Protein AF-A0A7X9A1L2-F1 (afdb_monomer)

Foldseek 3Di:
DPFDDAEDADAFDADPVRHTDVVVVVVVVVVCVVVVGRYYHALDVNNVVVPDDPVRRD

Structure (mmCIF, N/CA/C/O backbone):
data_AF-A0A7X9A1L2-F1
#
_entry.id   AF-A0A7X9A1L2-F1
#
loop_
_atom_site.group_PDB
_atom_site.id
_atom_site.type_symbol
_atom_site.label_atom_id
_atom_site.label_alt_id
_atom_site.label_comp_id
_atom_site.label_asym_id
_atom_site.label_entity_id
_atom_site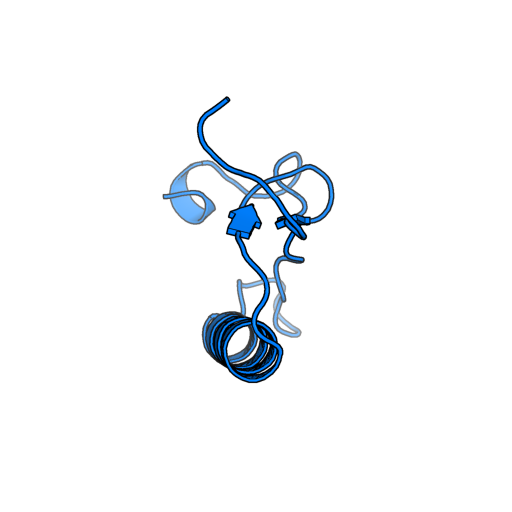.label_seq_id
_atom_site.pdbx_PDB_ins_code
_atom_site.Cartn_x
_atom_site.Cartn_y
_atom_site.Cartn_z
_atom_site.occupancy
_atom_site.B_iso_or_equiv
_atom_site.auth_seq_id
_atom_site.auth_comp_id
_atom_site.auth_asym_id
_atom_site.auth_atom_id
_atom_site.pdbx_PDB_model_num
ATOM 1 N N . MET A 1 1 ? -12.695 14.716 9.134 1.00 59.69 1 MET A N 1
ATOM 2 C CA . MET A 1 1 ? -11.542 13.792 9.084 1.00 59.69 1 MET A CA 1
ATOM 3 C C . MET A 1 1 ? -12.092 12.414 8.748 1.00 59.69 1 MET A C 1
ATOM 5 O O . MET 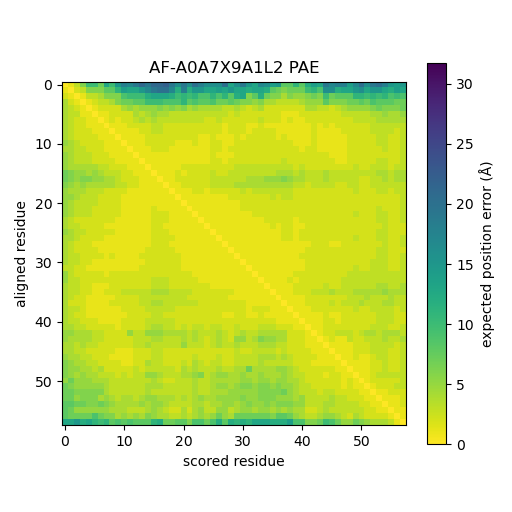A 1 1 ? -12.956 11.965 9.492 1.00 59.69 1 MET A O 1
ATOM 9 N N . LEU A 1 2 ? -11.710 11.848 7.596 1.00 76.25 2 LEU A N 1
ATOM 10 C CA . LEU A 1 2 ? -12.327 10.639 7.018 1.00 76.25 2 LEU A CA 1
ATOM 11 C C . LEU A 1 2 ? -11.860 9.339 7.693 1.00 76.25 2 LEU A C 1
ATOM 13 O O . LEU A 1 2 ? -12.673 8.445 7.885 1.00 76.25 2 LEU A O 1
ATOM 17 N N . PHE A 1 3 ? -10.601 9.280 8.137 1.00 85.62 3 PHE A N 1
ATOM 18 C CA . PHE A 1 3 ? -10.029 8.141 8.864 1.00 85.62 3 PHE A CA 1
ATOM 19 C C . PHE A 1 3 ? -9.454 8.592 10.215 1.00 85.62 3 PHE A C 1
ATOM 21 O O . PHE A 1 3 ? -9.047 9.748 10.372 1.00 85.62 3 PHE A O 1
ATOM 28 N N . LYS A 1 4 ? -9.468 7.696 11.206 1.00 89.62 4 LYS A N 1
ATOM 29 C CA . LYS A 1 4 ? -8.945 7.886 12.570 1.00 89.62 4 LYS A CA 1
ATOM 30 C C . LYS A 1 4 ? -8.288 6.589 13.025 1.00 89.62 4 LYS A C 1
ATOM 32 O O . LYS A 1 4 ? -8.796 5.532 12.684 1.00 89.62 4 LYS A O 1
ATOM 37 N N . GLY A 1 5 ? -7.232 6.692 13.826 1.00 93.25 5 GLY A N 1
ATOM 38 C CA . GLY A 1 5 ? -6.489 5.533 14.324 1.00 93.25 5 GLY A CA 1
ATOM 39 C C . GLY A 1 5 ? -5.127 5.385 13.647 1.00 93.25 5 GLY A C 1
ATOM 40 O O . GLY A 1 5 ? -4.512 6.38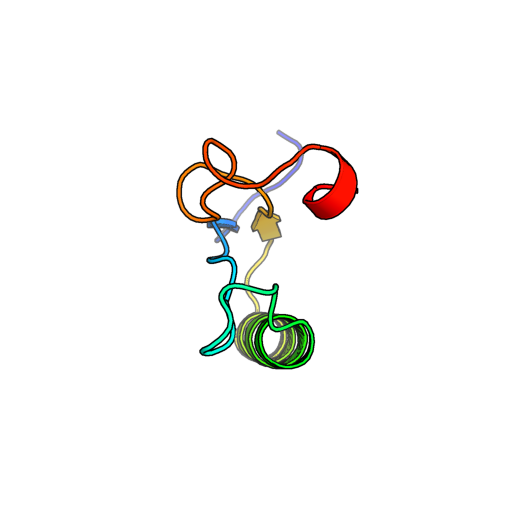7 13.276 1.00 93.25 5 GLY A O 1
ATOM 41 N N . SER A 1 6 ? -4.643 4.152 13.525 1.00 95.75 6 SER A N 1
ATOM 42 C CA . SER A 1 6 ? -3.376 3.808 12.881 1.00 95.75 6 SER A CA 1
ATOM 43 C C . SER A 1 6 ? -3.570 3.632 11.375 1.00 95.75 6 SER A C 1
ATOM 45 O O . SER A 1 6 ? -4.209 2.682 10.929 1.00 95.75 6 SER A O 1
ATOM 47 N N . GLY A 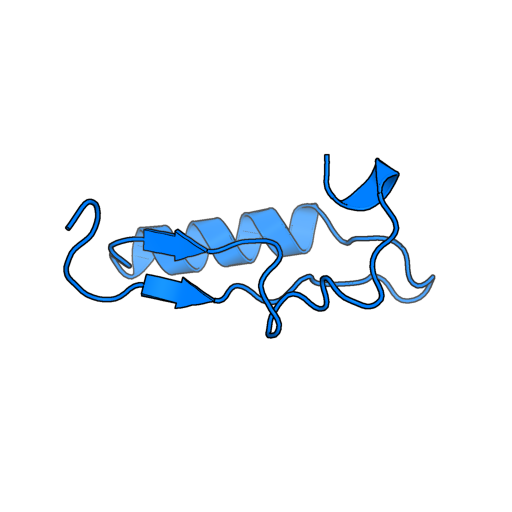1 7 ? -3.024 4.562 10.592 1.00 95.44 7 GLY A N 1
ATOM 48 C CA . GLY A 1 7 ? -2.942 4.450 9.138 1.00 95.44 7 GLY A CA 1
ATOM 49 C C . GLY A 1 7 ? -1.520 4.115 8.703 1.00 95.44 7 GLY A C 1
ATOM 50 O O . GLY A 1 7 ? -0.592 4.828 9.087 1.00 95.44 7 GLY A O 1
ATOM 51 N N . VAL A 1 8 ? -1.340 3.064 7.904 1.00 97.12 8 VAL A N 1
ATOM 52 C CA . VAL A 1 8 ? -0.033 2.702 7.339 1.00 97.12 8 VAL A CA 1
ATOM 53 C C . VAL A 1 8 ? 0.139 3.309 5.948 1.00 97.12 8 VAL A C 1
ATOM 55 O O . VAL A 1 8 ? -0.728 3.153 5.093 1.00 97.12 8 VAL A O 1
ATOM 58 N N . ALA A 1 9 ? 1.264 3.982 5.707 1.00 96.75 9 ALA A N 1
ATOM 59 C CA . ALA A 1 9 ? 1.730 4.252 4.350 1.00 96.75 9 ALA A CA 1
ATOM 60 C C . ALA A 1 9 ? 2.412 2.977 3.840 1.00 96.75 9 ALA A C 1
ATOM 62 O O . ALA A 1 9 ? 3.508 2.645 4.291 1.00 96.75 9 ALA A O 1
ATOM 63 N N . LEU A 1 10 ? 1.712 2.218 3.000 1.00 97.62 10 LEU A N 1
ATOM 64 C CA . LEU A 1 10 ? 2.155 0.896 2.574 1.00 97.62 10 LEU A CA 1
ATOM 65 C C . LEU A 1 10 ? 3.332 1.028 1.604 1.00 97.62 10 LEU A C 1
ATOM 67 O O . LEU A 1 10 ? 3.316 1.888 0.723 1.00 97.62 10 LEU A O 1
ATOM 71 N N . VAL A 1 11 ? 4.336 0.173 1.774 1.00 97.50 11 VAL A N 1
ATOM 72 C CA . VAL A 1 11 ? 5.407 0.013 0.785 1.00 97.50 11 VAL A CA 1
ATOM 73 C C . VAL A 1 11 ? 4.860 -0.683 -0.460 1.00 97.50 11 VAL A C 1
ATOM 75 O O . VAL A 1 11 ? 3.966 -1.524 -0.347 1.00 97.50 11 VAL A O 1
ATOM 78 N N . THR A 1 12 ? 5.417 -0.363 -1.625 1.00 96.81 12 THR A N 1
ATOM 79 C CA . THR A 1 12 ? 5.158 -1.104 -2.864 1.00 96.81 12 THR A CA 1
ATOM 80 C C . THR A 1 12 ? 6.247 -2.165 -2.993 1.00 96.81 12 THR A C 1
ATOM 82 O O . THR A 1 12 ? 7.409 -1.808 -3.163 1.00 96.81 12 THR A O 1
ATOM 85 N N . PRO A 1 13 ? 5.939 -3.456 -2.812 1.00 96.56 13 PRO A N 1
ATOM 86 C CA . PRO A 1 13 ? 6.921 -4.509 -3.009 1.00 96.56 13 PRO A CA 1
ATOM 87 C C . PRO A 1 13 ? 7.193 -4.697 -4.507 1.00 96.56 13 PRO A C 1
ATOM 89 O O . PRO A 1 13 ? 6.271 -4.685 -5.322 1.00 96.56 13 PRO A O 1
ATOM 92 N N . PHE A 1 14 ? 8.461 -4.910 -4.846 1.00 96.00 14 PHE A N 1
ATOM 93 C CA . PHE A 1 14 ? 8.922 -5.190 -6.203 1.00 96.00 14 PHE A CA 1
ATOM 94 C C . PHE A 1 14 ? 9.616 -6.553 -6.245 1.00 96.00 14 PHE A C 1
ATOM 96 O O . PHE A 1 14 ? 10.295 -6.950 -5.291 1.00 96.00 14 PHE A O 1
ATOM 103 N N . ALA A 1 15 ? 9.432 -7.274 -7.344 1.00 96.44 15 ALA A N 1
ATOM 104 C CA . ALA A 1 15 ? 10.154 -8.498 -7.651 1.00 96.44 15 ALA A CA 1
ATOM 105 C C . ALA A 1 15 ? 11.587 -8.189 -8.132 1.00 96.44 15 ALA A C 1
ATOM 107 O O . ALA A 1 15 ? 11.945 -7.043 -8.389 1.00 96.44 15 ALA A O 1
ATOM 108 N N . GLU A 1 16 ? 12.432 -9.217 -8.275 1.00 96.69 16 GLU A N 1
ATOM 109 C CA . GLU A 1 16 ? 13.833 -9.039 -8.711 1.00 96.69 16 GLU A CA 1
ATOM 110 C C . GLU A 1 16 ? 13.974 -8.426 -10.116 1.00 96.69 16 GLU A C 1
ATOM 112 O O . GLU A 1 16 ? 15.048 -7.947 -10.474 1.00 96.69 16 GLU A O 1
ATOM 117 N N . ASN A 1 17 ? 12.910 -8.467 -10.922 1.00 95.81 17 ASN A N 1
ATOM 118 C CA . ASN A 1 17 ? 12.832 -7.854 -12.247 1.00 95.81 17 ASN A CA 1
ATOM 119 C C . ASN A 1 17 ? 12.252 -6.425 -12.228 1.00 95.81 17 ASN A C 1
ATOM 121 O O . ASN A 1 17 ? 11.880 -5.933 -13.290 1.00 95.81 17 ASN A O 1
ATOM 125 N N . ASP A 1 18 ? 12.161 -5.792 -11.056 1.00 93.06 18 ASP A N 1
ATOM 126 C CA . ASP A 1 18 ? 11.592 -4.456 -10.822 1.00 93.06 18 ASP A CA 1
ATOM 127 C C . ASP A 1 18 ? 10.091 -4.317 -11.158 1.00 93.06 18 ASP A C 1
ATOM 129 O O . ASP A 1 18 ? 9.545 -3.216 -11.111 1.00 93.06 18 ASP A O 1
ATOM 133 N N . GLU A 1 19 ? 9.384 -5.415 -11.448 1.00 94.69 19 GLU A N 1
ATOM 134 C CA . GLU A 1 19 ? 7.921 -5.406 -11.574 1.00 94.69 19 GLU A CA 1
ATOM 135 C C . GLU A 1 19 ? 7.256 -5.431 -10.190 1.00 94.69 19 GLU A C 1
ATOM 137 O O . GLU A 1 19 ? 7.809 -5.964 -9.225 1.00 94.69 19 GLU A O 1
ATOM 142 N N . ILE A 1 20 ? 6.044 -4.882 -10.078 1.00 94.69 20 ILE A N 1
ATOM 143 C CA . ILE A 1 20 ? 5.280 -4.898 -8.823 1.00 94.69 20 ILE A CA 1
ATOM 144 C C . ILE A 1 20 ? 4.967 -6.344 -8.401 1.00 94.69 20 ILE A C 1
ATOM 146 O O . ILE A 1 20 ? 4.358 -7.113 -9.147 1.00 94.69 20 ILE A O 1
ATOM 150 N N . ASP A 1 21 ? 5.319 -6.692 -7.161 1.00 96.62 21 ASP A N 1
ATOM 151 C CA . ASP A 1 21 ? 4.976 -7.972 -6.532 1.00 96.62 21 ASP A CA 1
ATOM 152 C C . ASP A 1 21 ? 3.577 -7.900 -5.896 1.00 96.62 21 ASP A C 1
ATOM 154 O O . ASP A 1 21 ? 3.413 -7.632 -4.702 1.00 96.62 21 ASP A O 1
ATOM 158 N N . PHE A 1 22 ? 2.539 -8.161 -6.692 1.00 95.56 22 PHE A N 1
ATOM 159 C CA . PHE A 1 22 ? 1.155 -8.156 -6.205 1.00 95.56 22 PHE A CA 1
ATOM 160 C C . PHE A 1 22 ? 0.879 -9.219 -5.124 1.00 95.56 22 PHE A C 1
ATOM 162 O O . PHE A 1 22 ? 0.115 -8.952 -4.199 1.00 95.56 22 PHE A O 1
ATOM 169 N N . GLU A 1 23 ? 1.543 -10.381 -5.153 1.00 97.75 23 GLU A N 1
ATOM 170 C CA . GLU A 1 23 ? 1.415 -11.381 -4.077 1.00 97.75 23 GLU A CA 1
ATOM 171 C C . GLU A 1 23 ? 2.047 -10.878 -2.765 1.00 97.75 23 GLU A C 1
ATOM 173 O O . GLU A 1 23 ? 1.591 -11.181 -1.658 1.00 97.75 23 GLU A O 1
ATOM 178 N N . GLY A 1 24 ? 3.120 -10.093 -2.861 1.00 97.88 24 GLY A N 1
ATOM 179 C CA . GLY A 1 24 ? 3.691 -9.327 -1.756 1.00 97.88 24 GLY A CA 1
ATOM 180 C C . GLY A 1 24 ? 2.709 -8.316 -1.176 1.00 97.88 24 GLY A C 1
ATOM 181 O O . GLY A 1 24 ? 2.576 -8.241 0.049 1.00 97.88 24 GLY A O 1
ATOM 182 N N . VAL A 1 25 ? 1.990 -7.584 -2.033 1.00 97.25 25 VAL A N 1
ATOM 183 C CA . VAL A 1 25 ? 0.945 -6.641 -1.601 1.00 97.25 25 VAL A CA 1
ATOM 184 C C . VAL A 1 25 ? -0.140 -7.372 -0.812 1.00 97.25 25 VAL A C 1
ATOM 186 O O . VAL A 1 25 ? -0.449 -6.949 0.303 1.00 97.25 25 VAL A O 1
ATOM 189 N N . ASP A 1 26 ? -0.650 -8.496 -1.323 1.00 97.88 26 ASP A N 1
ATOM 190 C CA . ASP A 1 26 ? -1.682 -9.295 -0.645 1.00 97.88 26 ASP A CA 1
ATOM 191 C C . ASP A 1 26 ? -1.231 -9.737 0.755 1.00 97.88 26 ASP A C 1
ATOM 193 O O . ASP A 1 26 ? -1.943 -9.541 1.743 1.00 97.88 26 ASP A O 1
ATOM 197 N N . ARG A 1 27 ? 0.008 -10.233 0.882 1.00 98.50 27 ARG A N 1
ATOM 198 C CA . ARG A 1 27 ? 0.585 -10.626 2.181 1.00 98.50 27 ARG A CA 1
ATOM 199 C C . ARG A 1 27 ? 0.672 -9.460 3.167 1.00 98.50 27 ARG A C 1
ATOM 201 O O . ARG A 1 27 ? 0.439 -9.647 4.364 1.00 98.50 27 ARG A O 1
ATOM 208 N N . LEU A 1 28 ? 1.029 -8.265 2.696 1.00 98.25 28 LEU A N 1
ATOM 209 C CA . LEU A 1 28 ? 1.098 -7.070 3.539 1.00 98.25 28 LEU A CA 1
ATOM 210 C C . LEU A 1 28 ? -0.298 -6.605 3.972 1.00 98.25 28 LEU A C 1
ATOM 212 O O . LEU A 1 28 ? -0.489 -6.239 5.135 1.00 98.25 28 LEU A O 1
ATOM 216 N N . VAL A 1 29 ? -1.280 -6.656 3.072 1.00 98.12 29 VAL A N 1
ATOM 217 C CA . VAL A 1 29 ? -2.679 -6.345 3.393 1.00 98.12 29 VAL A CA 1
ATOM 218 C C . VAL A 1 29 ? -3.208 -7.310 4.453 1.00 98.12 29 VAL A C 1
ATOM 220 O O . VAL A 1 29 ? -3.738 -6.856 5.469 1.00 98.12 29 VAL A O 1
ATOM 223 N N . ASP A 1 30 ? -2.986 -8.614 4.285 1.00 98.44 30 ASP A N 1
ATOM 224 C CA . ASP A 1 30 ? -3.381 -9.636 5.259 1.00 98.44 30 ASP A CA 1
ATOM 225 C C . ASP A 1 30 ? -2.724 -9.417 6.626 1.00 98.44 30 ASP A C 1
ATOM 227 O O . ASP A 1 30 ? -3.381 -9.520 7.668 1.00 98.44 30 ASP A O 1
ATOM 231 N N . PHE A 1 31 ? -1.439 -9.047 6.646 1.00 98.50 31 PHE A N 1
ATOM 232 C CA . PHE A 1 31 ? -0.741 -8.680 7.875 1.00 98.50 31 PHE A CA 1
ATOM 233 C C . PHE A 1 31 ? -1.416 -7.493 8.576 1.00 98.50 31 PHE A C 1
ATOM 235 O O . PHE A 1 31 ? -1.679 -7.553 9.782 1.00 98.50 31 PHE A O 1
ATOM 242 N N . HIS A 1 32 ? -1.728 -6.420 7.848 1.00 98.25 32 HIS A N 1
ATOM 243 C CA . HIS A 1 32 ? -2.370 -5.237 8.424 1.00 98.25 32 HIS A CA 1
ATOM 244 C C . HIS A 1 32 ? -3.804 -5.508 8.885 1.00 98.25 32 HIS A C 1
ATOM 246 O O . HIS A 1 32 ? -4.213 -5.003 9.937 1.00 98.25 32 HIS A O 1
ATOM 252 N N . LEU A 1 33 ? -4.533 -6.360 8.162 1.00 97.38 33 LEU A N 1
ATOM 253 C CA . LEU A 1 33 ? -5.862 -6.824 8.542 1.00 97.38 33 LEU A CA 1
ATOM 254 C C . LEU A 1 33 ? -5.817 -7.627 9.851 1.00 97.38 33 LEU A C 1
ATOM 256 O O . LEU A 1 33 ? -6.567 -7.331 10.783 1.00 97.38 33 LEU A O 1
ATOM 260 N N . ALA A 1 34 ? -4.890 -8.584 9.966 1.00 98.44 34 ALA A N 1
ATOM 261 C CA . ALA A 1 34 ? -4.695 -9.380 11.179 1.00 98.44 34 ALA A CA 1
ATOM 262 C C . ALA A 1 34 ? -4.309 -8.516 12.395 1.00 98.44 34 ALA A C 1
ATOM 264 O O . ALA A 1 34 ? -4.733 -8.791 13.521 1.00 98.44 34 ALA A O 1
ATOM 265 N N . ASN A 1 35 ? -3.552 -7.440 12.163 1.00 98.00 35 ASN A N 1
ATOM 266 C CA . ASN A 1 35 ? -3.108 -6.500 13.195 1.00 98.00 35 ASN A CA 1
ATOM 267 C C . ASN A 1 35 ? -4.068 -5.321 13.427 1.00 98.00 35 ASN A C 1
ATOM 269 O O . ASN A 1 35 ? -3.759 -4.443 14.232 1.00 98.00 35 ASN A O 1
ATOM 273 N N . LYS A 1 36 ? -5.241 -5.310 12.778 1.00 96.94 36 LYS A N 1
ATOM 274 C CA . LYS A 1 36 ? -6.289 -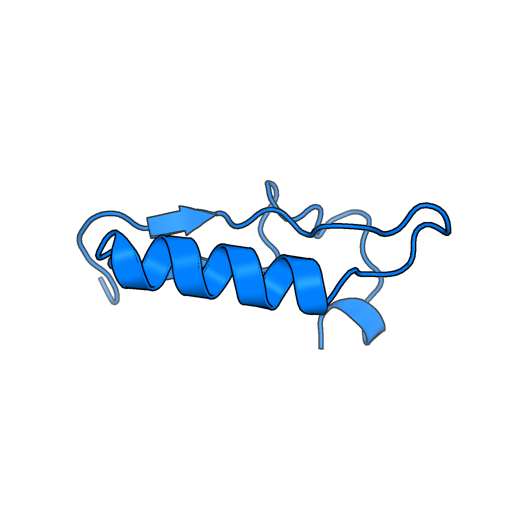4.291 12.964 1.00 96.94 36 LYS A CA 1
ATOM 275 C C . LYS A 1 36 ? -5.798 -2.862 12.698 1.00 96.94 36 LYS A C 1
ATOM 277 O O . LYS A 1 36 ? -6.129 -1.945 13.444 1.00 96.94 36 LYS A O 1
ATOM 282 N N . THR A 1 37 ? -4.993 -2.678 11.652 1.00 97.56 37 THR A N 1
ATOM 283 C CA . THR A 1 37 ? -4.662 -1.333 11.158 1.00 97.56 37 THR A CA 1
ATOM 284 C C . THR A 1 37 ? -5.934 -0.667 10.620 1.00 97.56 37 THR A C 1
ATOM 286 O O . THR A 1 37 ? -6.698 -1.296 9.891 1.00 97.56 37 THR A O 1
ATOM 289 N N . ASP A 1 38 ? -6.179 0.590 10.991 1.00 96.56 38 ASP A N 1
ATOM 290 C CA . ASP A 1 38 ? -7.441 1.287 10.709 1.00 96.56 38 ASP A CA 1
ATOM 291 C C . ASP A 1 38 ? -7.537 1.800 9.263 1.00 96.56 38 ASP A C 1
ATOM 293 O O . ASP A 1 38 ? -8.637 2.002 8.746 1.00 96.56 38 ASP A O 1
ATOM 297 N N . ALA A 1 39 ? -6.396 2.042 8.611 1.00 96.38 39 ALA A N 1
ATOM 298 C CA . ALA A 1 39 ? -6.337 2.471 7.217 1.00 96.38 39 ALA A CA 1
ATOM 299 C C . ALA A 1 39 ? -5.033 2.045 6.531 1.00 96.38 39 ALA A C 1
ATOM 301 O O . ALA A 1 39 ? -3.964 2.039 7.140 1.00 96.38 39 ALA A O 1
ATOM 302 N N . ILE A 1 40 ? -5.117 1.768 5.232 1.00 96.19 40 ILE A N 1
ATOM 303 C CA . ILE A 1 40 ? -3.966 1.529 4.359 1.00 96.19 40 ILE A CA 1
ATOM 304 C C . ILE A 1 40 ? -3.931 2.655 3.324 1.00 96.19 40 ILE A C 1
ATOM 306 O O . ILE A 1 40 ? -4.926 2.917 2.651 1.00 96.19 40 ILE A O 1
ATOM 310 N N . ILE A 1 41 ? -2.794 3.338 3.229 1.00 94.94 41 ILE A N 1
ATOM 311 C CA . ILE A 1 41 ? -2.527 4.401 2.265 1.00 94.94 41 ILE A CA 1
ATOM 312 C C . ILE A 1 41 ? -1.528 3.847 1.253 1.00 94.94 41 ILE A C 1
ATOM 314 O O . ILE A 1 41 ? -0.354 3.658 1.571 1.00 94.94 41 ILE A O 1
ATOM 318 N N . VAL A 1 42 ? -2.015 3.575 0.048 1.00 94.19 42 VAL A N 1
ATOM 319 C CA . VAL A 1 42 ? -1.216 3.123 -1.098 1.00 94.19 42 VAL A CA 1
ATOM 320 C C . VAL A 1 42 ? -0.752 4.312 -1.933 1.00 94.19 42 VAL A C 1
ATOM 322 O O . VAL A 1 42 ? -1.359 5.382 -1.873 1.00 94.19 42 VAL A O 1
ATOM 325 N N . MET A 1 43 ? 0.330 4.127 -2.695 1.00 90.56 43 MET A N 1
ATOM 326 C CA . MET A 1 43 ? 0.897 5.159 -3.577 1.00 90.56 43 MET A CA 1
ATOM 327 C C . MET A 1 43 ? 1.196 6.485 -2.849 1.00 90.56 43 MET A C 1
ATOM 329 O O . MET A 1 43 ? 1.009 7.583 -3.371 1.00 90.56 43 MET A O 1
ATOM 333 N N . GLY A 1 44 ? 1.672 6.386 -1.605 1.00 91.56 44 GLY A N 1
ATOM 334 C CA . GLY A 1 44 ? 2.305 7.499 -0.898 1.00 91.56 44 GLY A CA 1
ATOM 335 C C . GLY A 1 44 ? 3.797 7.601 -1.224 1.00 91.56 44 GLY A C 1
ATOM 336 O O . GLY A 1 44 ? 4.338 6.818 -1.999 1.00 91.56 44 GLY A O 1
ATOM 337 N N . THR A 1 45 ? 4.508 8.512 -0.557 1.00 93.38 45 THR A N 1
ATOM 338 C CA . THR A 1 45 ? 5.978 8.587 -0.660 1.00 93.38 45 THR A CA 1
ATOM 339 C C . THR A 1 45 ? 6.657 7.292 -0.209 1.00 93.38 45 THR A C 1
ATOM 341 O O . THR A 1 45 ? 7.602 6.847 -0.845 1.00 93.38 45 THR A O 1
ATOM 344 N N . THR A 1 46 ? 6.150 6.658 0.853 1.00 95.94 46 THR A N 1
ATOM 345 C CA . THR A 1 46 ? 6.612 5.340 1.325 1.00 95.94 46 THR A CA 1
ATOM 346 C C . THR A 1 46 ? 6.328 4.218 0.325 1.00 95.94 46 THR A C 1
ATOM 348 O O . THR A 1 46 ? 7.060 3.239 0.299 1.00 95.94 46 THR A O 1
ATOM 351 N N . GLY A 1 47 ? 5.291 4.375 -0.500 1.00 94.50 47 GLY A N 1
ATOM 352 C CA . GLY A 1 47 ? 4.953 3.455 -1.585 1.00 94.50 47 GLY A CA 1
ATOM 353 C C . GLY A 1 47 ? 5.621 3.812 -2.912 1.00 94.50 47 GLY A C 1
ATOM 354 O O . GLY A 1 47 ? 5.168 3.336 -3.944 1.00 94.50 47 GLY A O 1
ATOM 355 N N . GLU A 1 48 ? 6.644 4.674 -2.905 1.00 94.88 48 GLU A N 1
ATOM 356 C CA . GLU A 1 48 ? 7.459 4.997 -4.086 1.00 94.88 48 GLU A CA 1
ATOM 357 C C . GLU A 1 48 ? 6.693 5.643 -5.256 1.00 94.88 48 GLU A C 1
ATOM 359 O O . GLU A 1 48 ? 7.124 5.611 -6.403 1.00 94.88 48 GLU A O 1
ATOM 364 N N . ALA A 1 49 ? 5.595 6.350 -4.974 1.00 92.38 49 ALA A N 1
ATOM 365 C CA . ALA A 1 49 ? 4.742 6.933 -6.016 1.00 92.38 49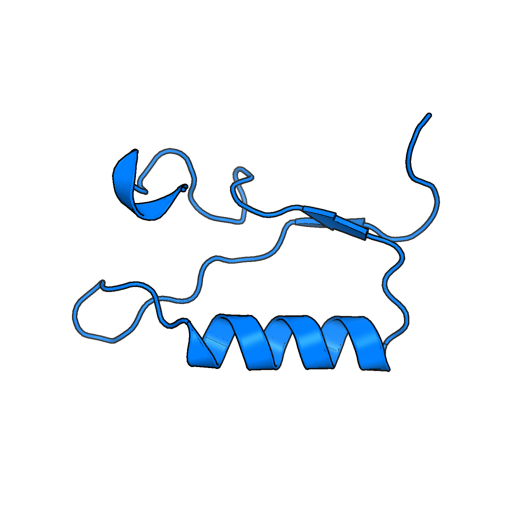 ALA A CA 1
ATOM 366 C C . ALA A 1 49 ? 5.454 7.898 -6.988 1.00 92.38 49 ALA A C 1
ATOM 368 O O . ALA A 1 49 ? 4.992 8.104 -8.102 1.00 92.38 49 ALA A O 1
ATOM 369 N N . SER A 1 50 ? 6.578 8.514 -6.604 1.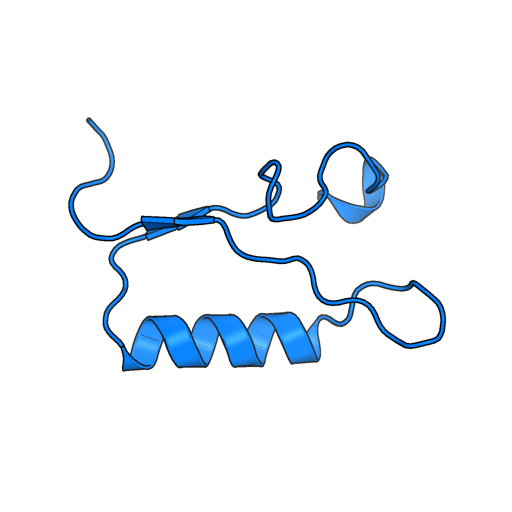00 93.44 50 SER A N 1
ATOM 370 C CA . SER A 1 50 ? 7.351 9.373 -7.517 1.00 93.44 50 SER A CA 1
ATOM 371 C C . SER A 1 50 ? 8.149 8.606 -8.576 1.00 93.44 50 SER A C 1
ATOM 373 O O . SER A 1 50 ? 8.644 9.227 -9.515 1.00 93.44 50 SER A O 1
A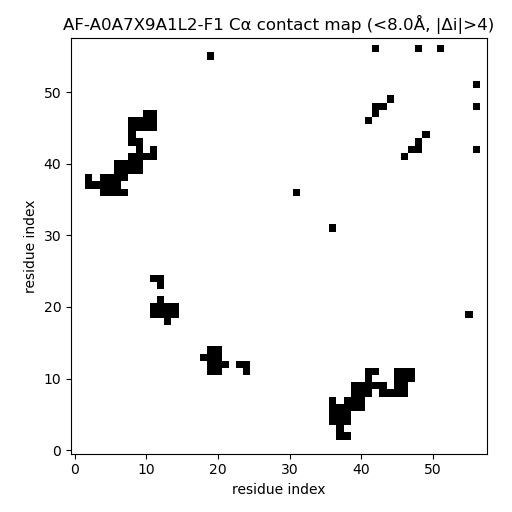TOM 375 N N . THR A 1 51 ? 8.335 7.298 -8.394 1.00 91.81 51 THR A N 1
ATOM 376 C CA . THR A 1 51 ? 9.139 6.420 -9.260 1.00 91.81 51 THR A CA 1
ATOM 377 C C . THR A 1 51 ? 8.318 5.310 -9.915 1.00 91.81 51 THR A C 1
ATOM 379 O O . THR A 1 51 ? 8.829 4.647 -10.809 1.00 91.81 51 THR A O 1
ATOM 382 N N . THR A 1 52 ? 7.051 5.152 -9.533 1.00 90.12 52 THR A N 1
ATOM 383 C CA . THR A 1 52 ? 6.067 4.279 -10.190 1.00 90.12 52 THR A CA 1
ATOM 384 C C . THR A 1 52 ? 5.372 5.015 -11.339 1.00 90.12 52 THR A C 1
ATOM 386 O O . THR A 1 52 ? 4.994 6.179 -11.188 1.00 90.12 52 THR A O 1
ATOM 389 N N . SER A 1 53 ? 5.191 4.358 -12.486 1.00 91.12 53 SER A N 1
ATOM 390 C CA . SER A 1 53 ? 4.549 4.951 -13.667 1.00 91.12 53 SER A CA 1
ATOM 391 C C . SER A 1 53 ? 3.023 5.047 -13.538 1.00 91.12 53 SER A C 1
ATOM 393 O O . SER A 1 53 ? 2.410 4.280 -12.803 1.00 91.12 53 SER A O 1
ATOM 395 N N . ASP A 1 54 ? 2.379 5.953 -14.287 1.00 89.50 54 ASP A N 1
ATOM 396 C CA . ASP A 1 54 ? 0.916 6.130 -14.230 1.00 89.50 54 ASP A CA 1
ATOM 397 C C . ASP A 1 54 ? 0.122 4.818 -14.425 1.00 89.50 54 ASP A C 1
ATOM 399 O O . ASP A 1 54 ? -0.833 4.605 -13.681 1.00 89.50 54 ASP A O 1
ATOM 403 N N . PRO A 1 55 ? 0.479 3.912 -15.365 1.00 88.88 55 PRO A N 1
ATOM 404 C CA . PRO A 1 55 ? -0.228 2.639 -15.515 1.00 88.88 55 PRO A CA 1
ATOM 405 C C . PRO A 1 55 ? -0.066 1.683 -14.330 1.00 88.88 55 PRO A C 1
ATOM 407 O O . PRO A 1 55 ? -0.940 0.857 -14.110 1.00 88.88 55 PRO A O 1
ATOM 410 N N . GLU A 1 56 ? 1.040 1.768 -13.592 1.00 84.81 56 GLU A N 1
ATOM 411 C CA . GLU A 1 56 ? 1.304 0.940 -12.409 1.00 84.81 56 GLU A CA 1
ATOM 412 C C . GLU A 1 56 ? 0.580 1.464 -11.156 1.00 84.81 56 GLU A C 1
ATOM 414 O O . GLU A 1 56 ? 0.426 0.736 -10.178 1.00 84.81 56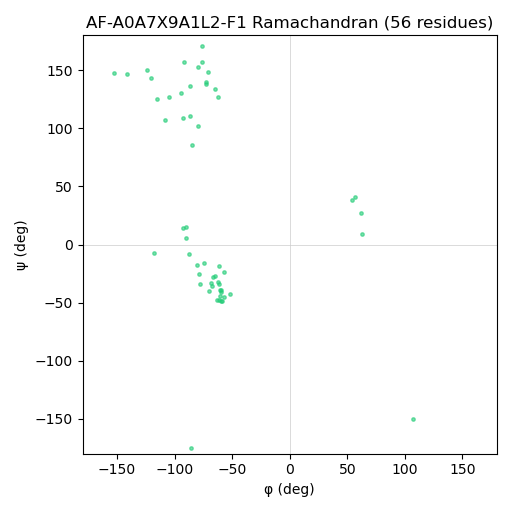 GLU A O 1
ATOM 419 N N . GLN A 1 57 ? 0.129 2.723 -11.176 1.00 84.56 57 GLN A N 1
ATOM 420 C CA . GLN A 1 57 ? -0.611 3.356 -10.078 1.00 84.56 57 GLN A CA 1
ATOM 421 C C . GLN A 1 57 ? -2.134 3.135 -10.137 1.00 84.56 57 GLN A C 1
ATOM 423 O O . GLN A 1 57 ? -2.832 3.537 -9.200 1.00 84.56 57 GLN A O 1
ATOM 428 N N . ILE A 1 58 ? -2.655 2.558 -11.228 1.00 77.94 58 ILE A N 1
ATOM 429 C CA . ILE A 1 58 ? -4.094 2.374 -11.510 1.00 77.94 58 ILE A CA 1
ATOM 430 C C . ILE A 1 58 ? -4.480 0.905 -11.356 1.00 77.94 58 ILE A C 1
ATOM 432 O O . ILE A 1 58 ? -5.529 0.659 -10.716 1.00 77.94 58 ILE A O 1
#

Radius of gyration: 12.18 Å; Cα contacts (8 Å, |Δi|>4): 64; chains: 1; bounding box: 26×25×30 Å

Mean predicted aligned error: 3.05 Å

Secondary structure (DSSP, 8-state):
----S-EEE----B-TTSSB-HHHHHHHHHHHHHTT-SEEE-SSTTTTTTTS-GGG--

pLDDT: mean 93.63, std 6.51, range [59.69, 98.5]

Solvent-accessible surface area (backbone atoms only — not comparable to full-atom values): 3652 Å² total; per-residue (Å²): 129,96,77,76,81,54,66,44,64,36,66,67,46,60,42,99,83,74,45,76,28,62,71,54,46,52,54,52,50,52,51,38,58,78,68,65,52,63,39,81,39,71,68,32,78,66,19,42,42,92,79,53,53,75,81,80,77,111

Nearest PDB structures (foldseek):
  2wpb-assembly1_A  TM=9.729E-01  e=5.589E-03  Escherichia coli
  3l21-assembly3_F  TM=9.431E-01  e=4.873E-03  Mycobacterium tuberculosis
  3si9-assembly1_C  TM=9.506E-01  e=8.435E-03  Bartonella henselae
  3lci-assembly1_A  TM=9.704E-01  e=9.675E-03  Escherichia coli K-12
  3lcw-assembly1_A  TM=9.211E-01  e=6.411E-03  Escherichia coli K-12

Sequence (58 aa):
MLFKGSGVALVTPFAENDEIDFEGVDRLVDFHLANKTDAIIVMGTTGEASTTSDPEQI